Protein AF-A0A0F9PQU8-F1 (afdb_monomer_lite)

Sequence (49 aa):
MDLLEKPDKMDEEKVNADLGRLFWGKNGGKFSLRRLKLGFIKKRLRGKK

pLDDT: mean 71.0, std 10.19, range [46.66, 83.31]

Radius of gyration: 16.77 Å; chains: 1; bounding box: 25×29×56 Å

Secondary structure (DSSP, 8-state):
-----------HHHHHHHHHHHHH-TT-----HHHHHHHHHHHHHHTT-

Structure (mmCIF, N/CA/C/O backbone):
data_AF-A0A0F9PQU8-F1
#
_entry.id   AF-A0A0F9PQU8-F1
#
loop_
_atom_site.group_PDB
_atom_site.id
_atom_site.type_symbol
_atom_site.label_atom_id
_atom_site.label_alt_id
_atom_site.label_comp_id
_atom_site.label_asym_id
_atom_site.label_entity_id
_atom_site.label_seq_id
_atom_site.pdbx_PDB_ins_code
_atom_site.Cartn_x
_atom_site.Cartn_y
_atom_site.Cartn_z
_atom_site.occupancy
_atom_site.B_iso_or_equiv
_atom_site.auth_seq_id
_atom_site.auth_comp_id
_atom_site.auth_asym_id
_atom_site.auth_atom_id
_atom_site.pdbx_PDB_model_num
ATOM 1 N N . MET A 1 1 ? 8.970 -19.564 -36.036 1.00 46.81 1 MET A N 1
ATOM 2 C CA . MET A 1 1 ? 8.149 -19.419 -34.820 1.00 46.81 1 MET A CA 1
ATOM 3 C C . MET A 1 1 ? 9.137 -19.265 -33.695 1.00 46.81 1 MET A C 1
ATOM 5 O O . MET A 1 1 ? 9.651 -20.276 -33.250 1.00 46.81 1 MET A O 1
ATOM 9 N N . ASP A 1 2 ? 9.464 -18.039 -33.307 1.00 46.66 2 ASP A N 1
ATOM 10 C CA . ASP A 1 2 ? 10.491 -17.845 -32.294 1.00 46.66 2 ASP A CA 1
ATOM 11 C C . ASP A 1 2 ? 10.108 -16.735 -31.336 1.00 46.66 2 ASP A C 1
ATOM 13 O O . ASP A 1 2 ? 9.876 -15.597 -31.732 1.00 46.66 2 ASP A O 1
ATOM 17 N N . LEU A 1 3 ? 10.093 -17.164 -30.074 1.00 55.12 3 LEU A N 1
ATOM 18 C CA . LEU A 1 3 ? 10.156 -16.381 -28.857 1.00 55.12 3 LEU A CA 1
ATOM 19 C C . LEU A 1 3 ? 8.873 -15.611 -28.556 1.00 55.12 3 LEU A C 1
ATOM 21 O O . LEU A 1 3 ? 8.714 -14.452 -28.912 1.00 55.12 3 LEU A O 1
ATOM 25 N N . LEU A 1 4 ? 7.992 -16.290 -27.807 1.00 57.31 4 LEU A N 1
ATOM 26 C CA . LEU A 1 4 ? 7.153 -15.671 -26.781 1.00 57.31 4 LEU A CA 1
ATOM 27 C C . LEU A 1 4 ? 7.912 -14.481 -26.183 1.00 57.31 4 LEU A C 1
ATOM 29 O O . LEU A 1 4 ? 8.793 -14.676 -25.339 1.00 57.31 4 LEU A O 1
ATOM 33 N N . GLU A 1 5 ? 7.601 -13.271 -26.649 1.00 54.53 5 GLU A N 1
ATOM 34 C CA . GLU A 1 5 ? 7.976 -12.039 -25.978 1.00 54.53 5 GLU A CA 1
ATOM 35 C C . GLU A 1 5 ? 7.468 -12.216 -24.555 1.00 54.53 5 GLU A C 1
ATOM 37 O O . GLU A 1 5 ? 6.259 -12.270 -24.312 1.00 54.53 5 GLU A O 1
ATOM 42 N N . LYS A 1 6 ? 8.395 -12.475 -23.622 1.00 57.84 6 LYS A N 1
ATOM 43 C CA . LYS A 1 6 ? 8.058 -12.581 -22.205 1.00 57.84 6 LYS A CA 1
ATOM 44 C C . LYS A 1 6 ? 7.225 -11.341 -21.914 1.00 57.84 6 LYS A C 1
ATOM 46 O O . LYS A 1 6 ? 7.731 -10.260 -22.221 1.00 57.84 6 LYS A O 1
ATOM 51 N N . PRO A 1 7 ? 5.989 -11.483 -21.399 1.00 57.25 7 PRO A N 1
ATOM 52 C CA . PRO A 1 7 ? 5.165 -10.322 -21.128 1.00 57.25 7 PRO A CA 1
ATOM 53 C C . PRO A 1 7 ? 6.027 -9.393 -20.295 1.00 57.25 7 PRO A C 1
ATOM 55 O O . PRO A 1 7 ? 6.616 -9.848 -19.305 1.00 57.25 7 PRO A O 1
ATOM 58 N N . ASP A 1 8 ? 6.197 -8.180 -20.825 1.00 60.94 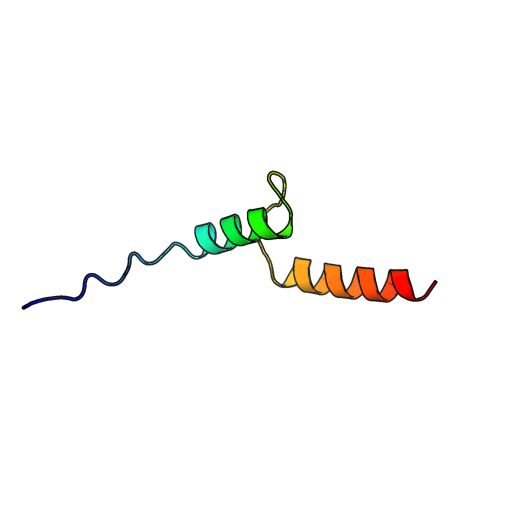8 ASP A N 1
ATOM 59 C CA . ASP A 1 8 ? 6.959 -7.070 -20.269 1.00 60.94 8 ASP A CA 1
ATOM 60 C C . ASP A 1 8 ? 6.986 -7.250 -18.757 1.00 60.94 8 ASP A C 1
ATOM 62 O O . ASP A 1 8 ? 5.910 -7.311 -18.153 1.00 60.94 8 ASP A O 1
ATOM 66 N N . LYS A 1 9 ? 8.165 -7.534 -18.176 1.00 59.84 9 LYS A N 1
ATOM 67 C CA . LYS A 1 9 ? 8.297 -7.805 -16.739 1.00 59.84 9 LYS A CA 1
ATOM 68 C C . LYS A 1 9 ? 7.774 -6.563 -16.043 1.00 59.84 9 LYS A C 1
ATOM 70 O O . LYS A 1 9 ? 8.511 -5.602 -15.864 1.00 59.84 9 LYS A O 1
ATOM 75 N N . MET A 1 10 ? 6.484 -6.573 -15.738 1.00 63.47 10 MET A N 1
ATOM 76 C CA . MET A 1 10 ? 5.778 -5.400 -15.286 1.00 63.47 10 MET A CA 1
ATOM 77 C C . MET A 1 10 ? 6.432 -5.053 -13.962 1.00 63.47 10 MET A C 1
ATOM 79 O O . MET A 1 10 ? 6.353 -5.853 -13.028 1.00 63.47 10 MET A O 1
ATOM 83 N N . ASP A 1 11 ? 7.181 -3.944 -13.945 1.00 73.94 11 ASP A N 1
ATOM 84 C CA . ASP A 1 11 ? 8.063 -3.588 -12.839 1.00 73.94 11 ASP A CA 1
ATOM 85 C C . ASP A 1 11 ? 7.298 -3.783 -11.530 1.00 73.94 11 ASP A C 1
ATOM 87 O O . ASP A 1 11 ? 6.246 -3.169 -11.334 1.00 73.94 11 ASP A O 1
ATOM 91 N N . GLU A 1 12 ? 7.784 -4.645 -10.634 1.00 72.12 12 GLU A N 1
ATOM 92 C CA . GLU A 1 12 ? 7.087 -4.928 -9.372 1.00 72.12 12 GLU A CA 1
ATOM 93 C C . GLU A 1 12 ? 6.801 -3.629 -8.602 1.00 72.12 12 GL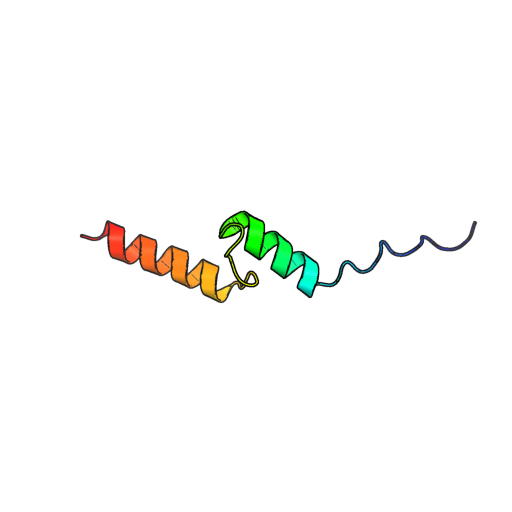U A C 1
ATOM 95 O O . GLU A 1 12 ? 5.807 -3.511 -7.887 1.00 72.12 12 GLU A O 1
ATOM 100 N N . GLU A 1 13 ? 7.636 -2.605 -8.789 1.00 73.00 13 GLU A N 1
ATOM 101 C CA . GLU A 1 13 ? 7.407 -1.260 -8.272 1.00 73.00 13 GLU A CA 1
ATOM 102 C C . GLU A 1 13 ? 6.180 -0.560 -8.862 1.00 73.00 13 GLU A C 1
ATOM 104 O O . GLU A 1 13 ? 5.458 0.092 -8.105 1.00 73.00 13 GLU A O 1
ATOM 109 N N . LYS A 1 14 ? 5.915 -0.697 -10.167 1.00 76.69 14 LYS A N 1
ATOM 110 C CA . LYS A 1 14 ? 4.692 -0.182 -10.804 1.00 76.69 14 LYS A CA 1
ATOM 111 C C . LYS A 1 14 ? 3.470 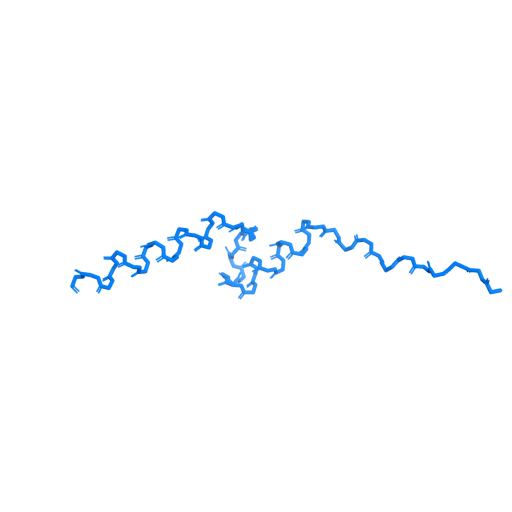-0.932 -10.308 1.00 76.69 14 LYS A C 1
ATOM 113 O O . LYS A 1 14 ? 2.509 -0.290 -9.905 1.00 76.69 14 LYS A O 1
ATOM 118 N N . VAL A 1 15 ? 3.538 -2.262 -10.228 1.00 79.94 15 VAL A N 1
ATOM 119 C CA . VAL A 1 15 ? 2.438 -3.079 -9.689 1.00 79.94 15 VAL A CA 1
ATOM 120 C C . VAL A 1 15 ? 2.130 -2.666 -8.248 1.00 79.94 15 VAL A C 1
ATOM 122 O O . VAL A 1 15 ? 0.982 -2.405 -7.898 1.00 79.94 15 VAL A O 1
ATOM 125 N N . ASN A 1 16 ? 3.154 -2.508 -7.410 1.00 77.94 16 ASN A N 1
ATOM 126 C CA . ASN A 1 16 ? 2.977 -2.045 -6.036 1.00 77.94 16 ASN A CA 1
ATOM 127 C C . ASN A 1 16 ? 2.490 -0.588 -5.951 1.00 77.94 16 ASN A C 1
ATOM 129 O O . ASN A 1 16 ? 1.762 -0.237 -5.020 1.00 77.94 16 ASN A O 1
ATOM 133 N N . ALA A 1 17 ? 2.865 0.284 -6.887 1.00 78.50 17 ALA A N 1
ATOM 134 C CA . ALA A 1 17 ? 2.354 1.651 -6.946 1.00 78.50 17 ALA A CA 1
ATOM 135 C C . ALA A 1 17 ? 0.875 1.689 -7.361 1.00 78.50 17 ALA A C 1
ATOM 137 O O . ALA A 1 17 ? 0.089 2.385 -6.718 1.00 78.50 17 ALA A O 1
ATOM 138 N N . ASP A 1 18 ? 0.478 0.892 -8.353 1.00 80.06 18 ASP A N 1
ATOM 139 C CA . ASP A 1 18 ? -0.902 0.799 -8.836 1.00 80.06 18 ASP A CA 1
ATOM 140 C C . ASP A 1 18 ? -1.820 0.149 -7.803 1.00 80.06 18 ASP A C 1
ATOM 142 O O . ASP A 1 18 ? -2.891 0.681 -7.509 1.00 80.06 18 ASP A O 1
ATOM 146 N N . LEU A 1 19 ? -1.371 -0.925 -7.146 1.00 80.25 19 LEU A N 1
ATOM 147 C CA . LEU A 1 19 ? -2.060 -1.479 -5.977 1.00 80.25 19 LEU A CA 1
ATOM 148 C C . LEU A 1 19 ? -2.138 -0.438 -4.848 1.00 80.25 19 LEU A C 1
ATOM 150 O O . LEU A 1 19 ? -3.160 -0.317 -4.173 1.00 80.25 19 LEU A O 1
ATOM 154 N N . GLY A 1 20 ? -1.080 0.358 -4.668 1.00 79.94 20 GLY A N 1
ATOM 155 C CA . GLY A 1 20 ? -1.027 1.492 -3.742 1.00 79.94 20 GLY A CA 1
ATOM 156 C C . GLY A 1 20 ? -2.164 2.484 -3.994 1.00 79.94 20 GLY A C 1
ATOM 157 O O . GLY A 1 20 ? -2.951 2.865 -3.123 1.00 79.94 20 GLY A O 1
ATOM 158 N N . ARG A 1 21 ? -2.301 2.856 -5.254 1.00 80.75 21 ARG A N 1
ATOM 159 C CA . ARG A 1 21 ? -3.314 3.792 -5.703 1.00 80.75 21 ARG A CA 1
ATOM 160 C C . ARG A 1 21 ? -4.724 3.209 -5.633 1.00 80.75 21 ARG A C 1
ATOM 162 O O . ARG A 1 21 ? -5.653 3.934 -5.284 1.00 80.75 21 ARG A O 1
ATOM 169 N N . LEU A 1 22 ? -4.883 1.918 -5.917 1.00 80.69 22 LEU A N 1
ATOM 170 C CA . LEU A 1 22 ? -6.168 1.222 -5.881 1.00 80.69 22 LEU A CA 1
ATOM 171 C C . LEU A 1 22 ? -6.720 1.109 -4.453 1.00 80.69 22 LEU A C 1
ATOM 173 O O . LEU A 1 22 ? -7.885 1.417 -4.220 1.00 80.69 22 LEU A O 1
ATOM 177 N N . PHE A 1 23 ? -5.892 0.703 -3.487 1.00 74.50 23 PHE A N 1
ATOM 178 C CA . PHE A 1 23 ? -6.345 0.476 -2.109 1.00 7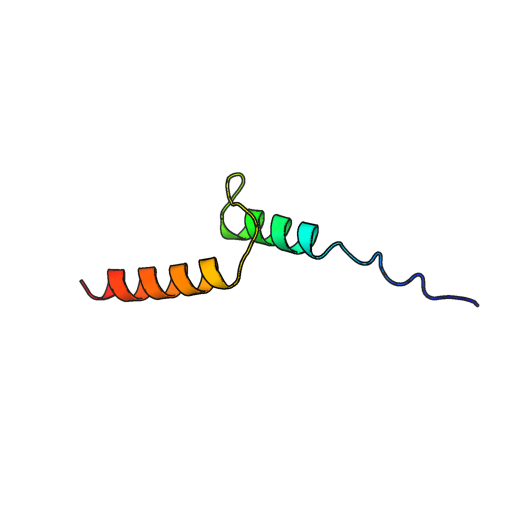4.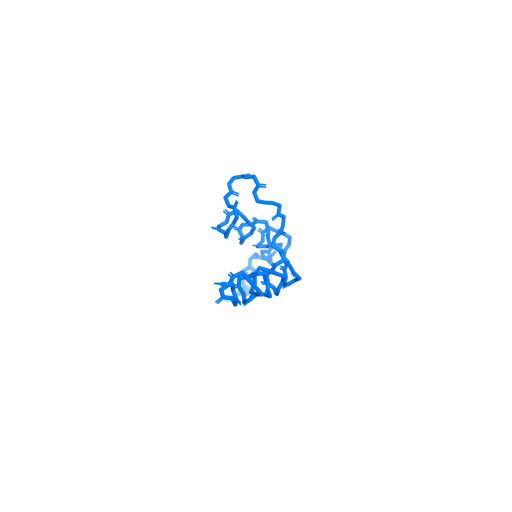50 23 PHE A CA 1
ATOM 179 C C . PHE A 1 23 ? -6.384 1.746 -1.248 1.00 74.50 23 PHE A C 1
ATOM 181 O O . PHE A 1 23 ? -7.188 1.817 -0.317 1.00 74.50 23 PHE A O 1
ATOM 188 N N . TRP A 1 24 ? -5.525 2.739 -1.516 1.00 74.94 24 TRP A N 1
ATOM 189 C CA . TRP A 1 24 ? -5.397 3.945 -0.680 1.00 74.94 24 TRP A CA 1
ATOM 190 C C . TRP A 1 24 ? -5.655 5.269 -1.431 1.00 74.94 24 TRP A C 1
ATOM 192 O O . TRP A 1 24 ? -5.527 6.338 -0.832 1.00 74.94 24 TRP A O 1
ATOM 202 N N . GLY A 1 25 ? -6.058 5.227 -2.706 1.00 72.38 25 GLY A N 1
ATOM 203 C CA . GLY A 1 25 ? -6.425 6.399 -3.515 1.00 72.38 25 GLY A CA 1
ATOM 204 C C . GLY A 1 25 ? -5.234 7.147 -4.133 1.00 72.38 25 GLY A C 1
ATOM 205 O O . GLY A 1 25 ? -4.087 6.727 -4.024 1.00 72.38 25 GLY A O 1
ATOM 206 N N . LYS A 1 26 ? -5.486 8.301 -4.778 1.00 64.56 26 LYS A N 1
ATOM 207 C CA . LYS A 1 26 ? -4.453 9.122 -5.464 1.00 64.56 26 LYS A CA 1
ATOM 208 C C . LYS A 1 26 ? -3.282 9.565 -4.565 1.00 64.56 26 LYS A C 1
ATOM 210 O O . LYS A 1 26 ? -2.193 9.769 -5.083 1.00 64.56 26 LYS A O 1
ATOM 215 N N . ASN A 1 27 ? -3.495 9.668 -3.249 1.00 63.25 27 ASN A N 1
ATOM 216 C CA . ASN A 1 27 ? -2.463 10.005 -2.251 1.00 63.25 27 ASN A CA 1
ATOM 217 C C . ASN A 1 27 ? -1.897 8.761 -1.533 1.00 63.25 27 ASN A C 1
ATOM 219 O O . ASN A 1 27 ? -1.129 8.863 -0.573 1.00 63.25 27 ASN A O 1
ATOM 223 N N . GLY A 1 28 ? -2.309 7.570 -1.966 1.00 61.25 28 GLY A N 1
ATOM 224 C CA . GLY A 1 28 ? -1.870 6.290 -1.443 1.00 61.25 28 GLY A CA 1
ATOM 225 C C . GLY A 1 28 ? -0.454 5.969 -1.895 1.00 61.25 28 GLY A C 1
ATOM 226 O O . GLY A 1 28 ? -0.237 5.606 -3.044 1.00 61.25 28 GLY A O 1
ATOM 227 N N . GLY A 1 29 ? 0.521 6.096 -0.991 1.00 68.62 29 GLY A N 1
ATOM 228 C CA . GLY A 1 29 ? 1.888 5.622 -1.254 1.00 68.62 29 GLY A CA 1
ATOM 229 C C . GLY A 1 29 ? 1.946 4.123 -1.600 1.00 68.62 29 GLY A C 1
ATOM 230 O O . GLY A 1 29 ? 0.959 3.411 -1.416 1.00 68.62 29 GLY A O 1
ATOM 231 N N . LYS A 1 30 ? 3.120 3.644 -2.046 1.00 70.56 30 LYS A N 1
ATOM 232 C CA . LYS A 1 30 ? 3.348 2.255 -2.497 1.00 70.56 30 LYS A CA 1
ATOM 233 C C . LYS A 1 30 ? 2.660 1.220 -1.592 1.00 70.56 30 LYS A C 1
ATOM 235 O O . LYS A 1 30 ? 2.755 1.286 -0.356 1.00 70.56 30 LYS A O 1
ATOM 240 N N . PHE A 1 31 ? 1.972 0.267 -2.221 1.00 70.50 31 PHE A N 1
ATOM 241 C CA . PHE A 1 31 ? 1.407 -0.895 -1.548 1.00 70.50 31 PHE A CA 1
ATOM 242 C C . PHE A 1 31 ? 2.508 -1.621 -0.785 1.00 70.50 31 PHE A C 1
ATOM 244 O O . PHE A 1 31 ? 3.578 -1.902 -1.315 1.00 70.50 31 PHE A O 1
ATOM 251 N N . SER A 1 32 ? 2.241 -1.936 0.480 1.00 76.31 32 SER A N 1
ATOM 252 C CA . SER A 1 32 ? 3.058 -2.891 1.217 1.00 76.31 32 SER A CA 1
ATOM 253 C C . SER A 1 32 ? 2.164 -3.788 2.053 1.00 76.31 32 SER A C 1
ATOM 255 O O . SER A 1 32 ? 1.212 -3.333 2.698 1.00 76.31 32 SER A O 1
ATOM 257 N N . LEU A 1 33 ? 2.535 -5.066 2.120 1.00 75.69 33 LEU A N 1
ATOM 258 C CA . LEU A 1 33 ? 1.915 -6.048 3.011 1.00 75.69 33 LEU A CA 1
ATOM 259 C C . LEU A 1 33 ? 1.866 -5.554 4.466 1.00 75.69 33 LEU A C 1
ATOM 261 O O . LEU A 1 33 ? 0.917 -5.843 5.192 1.00 75.69 33 LEU A O 1
ATOM 265 N N . ARG A 1 34 ? 2.855 -4.752 4.887 1.00 78.44 34 ARG A N 1
ATOM 266 C CA . ARG A 1 34 ? 2.897 -4.133 6.217 1.00 78.44 34 ARG A CA 1
ATOM 267 C C . ARG A 1 34 ? 1.729 -3.171 6.446 1.00 78.44 34 ARG A C 1
ATOM 269 O O . ARG A 1 34 ? 1.103 -3.243 7.502 1.00 78.44 34 ARG A O 1
ATOM 276 N N . ARG A 1 35 ? 1.398 -2.305 5.478 1.00 74.62 35 ARG A N 1
ATOM 277 C CA . ARG A 1 35 ? 0.246 -1.384 5.582 1.00 74.62 35 ARG A CA 1
ATOM 278 C C . ARG A 1 35 ? -1.080 -2.133 5.604 1.00 74.62 35 ARG A C 1
ATOM 280 O O . ARG A 1 35 ? -1.956 -1.762 6.379 1.00 74.62 35 ARG A O 1
ATOM 287 N N . LEU A 1 36 ? -1.200 -3.206 4.825 1.00 78.69 36 LEU A N 1
ATOM 288 C CA . LEU A 1 36 ? -2.362 -4.098 4.858 1.00 78.69 36 LEU A CA 1
ATOM 289 C C . LEU A 1 36 ? -2.546 -4.727 6.240 1.00 78.69 36 LEU A C 1
ATOM 291 O O . LEU A 1 36 ? -3.598 -4.560 6.855 1.00 78.69 36 LEU A O 1
ATOM 295 N N . LYS A 1 37 ? -1.500 -5.375 6.769 1.00 81.75 37 LYS A N 1
ATOM 296 C CA . LYS A 1 37 ? -1.525 -5.985 8.108 1.00 81.75 37 LYS A CA 1
ATOM 297 C C . LYS A 1 37 ? -1.873 -4.956 9.185 1.00 81.75 37 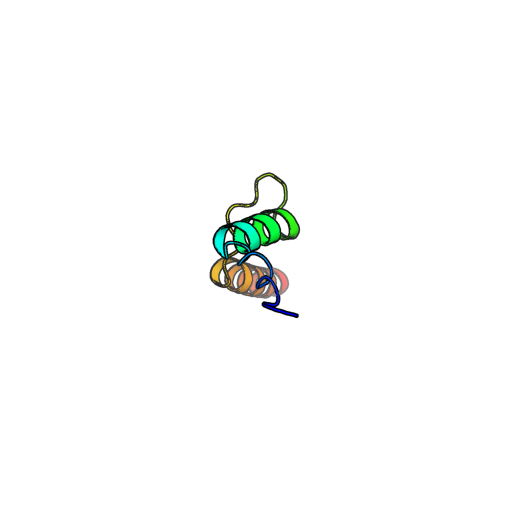LYS A C 1
ATOM 299 O O . LYS A 1 37 ? -2.754 -5.208 10.002 1.00 81.75 37 LYS A O 1
ATOM 304 N N . LEU A 1 38 ? -1.250 -3.776 9.154 1.00 83.31 38 LEU A N 1
ATOM 305 C CA . LEU A 1 38 ? -1.562 -2.684 10.081 1.00 83.31 38 LEU A CA 1
ATOM 306 C C . LEU A 1 38 ? -3.008 -2.191 9.944 1.00 83.31 38 LEU A C 1
ATOM 308 O O . LEU A 1 38 ? -3.644 -1.916 10.957 1.00 83.31 38 LEU A O 1
ATOM 312 N N . GLY A 1 39 ? -3.546 -2.115 8.725 1.00 80.44 39 GLY A N 1
ATOM 313 C CA . GLY A 1 39 ? -4.945 -1.768 8.474 1.00 80.44 39 GLY A CA 1
ATOM 314 C C . GLY A 1 39 ? -5.914 -2.762 9.120 1.00 80.44 39 GLY A C 1
ATOM 315 O O . GLY A 1 39 ? -6.827 -2.349 9.837 1.00 80.44 39 GLY A O 1
ATOM 316 N N . PHE A 1 40 ? -5.670 -4.065 8.950 1.00 83.00 40 PHE A N 1
ATOM 317 C CA . PHE A 1 40 ? -6.456 -5.122 9.595 1.00 83.00 40 PHE A CA 1
ATOM 318 C C . PHE A 1 40 ? -6.347 -5.086 11.124 1.00 83.00 40 PHE A C 1
ATOM 320 O O . PHE A 1 40 ? -7.369 -5.138 11.808 1.00 83.00 40 PHE A O 1
ATOM 327 N N . ILE A 1 41 ? -5.135 -4.937 11.669 1.00 82.56 41 ILE A N 1
ATOM 328 C CA . ILE A 1 41 ? -4.906 -4.841 13.120 1.00 82.56 41 ILE A CA 1
ATOM 329 C C . ILE A 1 41 ? -5.625 -3.614 13.692 1.00 82.56 41 ILE A C 1
ATOM 331 O O . ILE A 1 41 ? -6.355 -3.724 14.676 1.00 82.56 41 ILE A O 1
ATOM 335 N N . LYS A 1 42 ? -5.489 -2.450 13.049 1.00 78.44 42 LYS A N 1
ATOM 336 C CA . LYS A 1 42 ? -6.131 -1.205 13.486 1.00 78.44 42 LYS A CA 1
ATOM 337 C C . LYS A 1 42 ? -7.657 -1.302 13.420 1.00 78.44 42 LYS A C 1
ATOM 339 O O . LYS A 1 42 ? -8.322 -0.840 14.343 1.00 78.44 42 LYS A O 1
ATOM 344 N N . LYS A 1 43 ? -8.222 -1.945 12.389 1.00 79.06 43 LYS A N 1
ATOM 345 C CA . LYS A 1 43 ? -9.669 -2.214 12.293 1.00 79.06 43 LYS A CA 1
ATOM 346 C C . LYS A 1 43 ? -10.141 -3.148 13.411 1.00 79.06 43 LYS A C 1
ATOM 348 O O . LYS A 1 43 ? -11.151 -2.864 14.048 1.00 79.06 43 LYS A O 1
ATOM 353 N N . ARG A 1 44 ? -9.376 -4.204 13.704 1.00 79.69 44 ARG A N 1
ATOM 354 C CA . ARG A 1 44 ? -9.665 -5.151 14.793 1.00 79.69 44 ARG A CA 1
ATOM 355 C C . ARG A 1 44 ? -9.623 -4.493 16.175 1.00 79.69 44 ARG A C 1
ATOM 357 O O . ARG A 1 44 ? -10.456 -4.812 17.012 1.00 79.69 44 ARG A O 1
ATOM 364 N N . LEU A 1 45 ? -8.690 -3.571 16.414 1.00 79.19 45 LEU A N 1
ATOM 365 C CA . LEU A 1 45 ? -8.607 -2.821 17.674 1.00 79.19 45 LEU A CA 1
ATOM 366 C C . LEU A 1 45 ? -9.734 -1.789 17.817 1.00 79.19 45 LEU A C 1
ATOM 368 O O . LEU A 1 45 ? -10.211 -1.557 18.921 1.00 79.19 45 LEU A O 1
ATOM 372 N N . ARG A 1 46 ? -10.183 -1.184 16.711 1.00 76.62 46 ARG A N 1
ATOM 373 C CA . ARG A 1 46 ? -11.228 -0.149 16.730 1.00 76.62 46 ARG A CA 1
ATOM 374 C C . ARG A 1 46 ? -12.643 -0.713 16.899 1.00 76.62 46 ARG A C 1
ATOM 376 O O . ARG A 1 46 ? -13.466 -0.038 17.493 1.00 76.62 46 ARG A O 1
ATOM 383 N N . GLY A 1 47 ? -12.908 -1.930 16.416 1.00 66.88 47 GLY A N 1
ATOM 384 C CA . GLY A 1 47 ? -14.188 -2.633 16.610 1.00 66.88 47 GLY A CA 1
ATOM 385 C C . GLY A 1 47 ? -14.330 -3.357 17.956 1.00 66.88 47 GLY A C 1
ATOM 386 O O . GLY A 1 47 ? -15.320 -4.044 18.164 1.00 66.88 47 GLY A O 1
ATOM 387 N N . LYS A 1 48 ? -13.331 -3.251 18.843 1.00 58.47 48 LYS A N 1
ATOM 388 C CA . LYS A 1 48 ? -13.369 -3.772 20.220 1.00 58.47 48 LYS A CA 1
ATOM 389 C C . LYS A 1 48 ? -13.720 -2.699 21.268 1.00 58.47 48 LYS A C 1
ATOM 391 O O . LYS A 1 48 ? -13.565 -2.966 22.457 1.00 58.47 48 LYS A O 1
ATOM 396 N N . LYS A 1 49 ? -14.132 -1.504 20.838 1.00 51.66 49 LYS A N 1
ATOM 397 C CA . LYS A 1 49 ? -14.656 -0.444 21.706 1.00 51.66 49 LYS A CA 1
ATOM 398 C C . LYS A 1 49 ? -16.169 -0.390 21.610 1.00 51.66 49 LYS A C 1
ATOM 400 O O . LYS A 1 49 ? -16.660 -0.579 20.476 1.00 51.66 49 LYS A O 1
#

Organism: NCBI:txid412755

Foldseek 3Di:
DDDDPPPPPCPVQVVQQVVQCVPPNPPRGGHDPVVVVVVVVVVVVVVVD